Protein AF-A0A821S2F2-F1 (afdb_monomer)

Radius of gyration: 17.55 Å; Cα contacts (8 Å, |Δi|>4): 25; chains: 1; bounding box: 44×32×46 Å

Nearest PDB structures (foldseek):
  6z1p-assembly1_At  TM=2.771E-01  e=7.832E+00  Tetrahymena thermophila SB210

Sequence (83 aa):
MNDKLHPHLQLSTSMIPIPKIRPGDMVLWHCDTMHAVDSIHRGQSDSSVFYIPAVPLCEMNVKYLAQQRDAFLQGIPPPDFPG

Organism: NCBI:txid392032

Secondary structure (DSSP, 8-state):
--TTT-GGG-HHHH--PPPP--TT------TT------S----SS-------------HHHHHHHHHHHHHHHHT---TTS--

pLDDT: mean 96.25, std 3.69, range [71.38, 98.62]

Solvent-accessible surface area (backbone atoms only — not comparable to full-atom values): 6075 Å² total; per-residue (Å²): 139,51,62,89,86,41,55,90,61,43,58,91,75,66,62,73,82,78,77,93,78,58,97,88,66,84,88,86,77,60,96,85,56,88,81,83,78,79,94,72,85,87,68,95,63,89,89,83,84,81,95,78,83,92,77,74,94,42,76,72,51,50,59,50,48,56,53,40,51,54,22,54,79,70,74,46,61,42,92,93,48,91,117

Foldseek 3Di:
DDCVVCVVCVCVPNDDDDDDDDPPDDDDDDPPDDDDDDPDDPDPDDDDDDDDDDDDDDPVVVVQVVQQVVCVVVVHDRPVDDD

InterPro domains:
  IPR010856 Gig2-like [PF07350] (2-82)
  IPR010856 Gig2-like [PTHR30613] (1-83)
  IPR027443 Isopenicillin N synthase-like superfamily [G3DSA:2.60.120.330] (1-83)

Structure (mmCIF, N/CA/C/O backbone):
data_AF-A0A821S2F2-F1
#
_entry.id   AF-A0A821S2F2-F1
#
loop_
_atom_site.group_PDB
_atom_site.id
_atom_site.type_symbol
_atom_site.label_atom_id
_atom_site.label_alt_id
_atom_site.label_comp_id
_atom_site.label_asym_id
_atom_site.label_entity_id
_atom_site.label_seq_id
_atom_site.pdbx_PDB_ins_code
_atom_site.Cartn_x
_atom_site.Cartn_y
_atom_site.Cartn_z
_atom_site.occupancy
_atom_site.B_iso_or_equiv
_atom_site.auth_seq_id
_atom_site.auth_comp_id
_atom_site.auth_asym_id
_atom_site.auth_atom_id
_atom_site.pdbx_PDB_model_num
ATOM 1 N N . MET A 1 1 ? 0.504 -13.294 -8.475 1.00 81.12 1 MET A N 1
ATOM 2 C CA . MET A 1 1 ? 0.358 -13.182 -9.944 1.00 81.12 1 MET A CA 1
ATOM 3 C C . MET A 1 1 ? 1.679 -13.583 -10.589 1.00 81.12 1 ME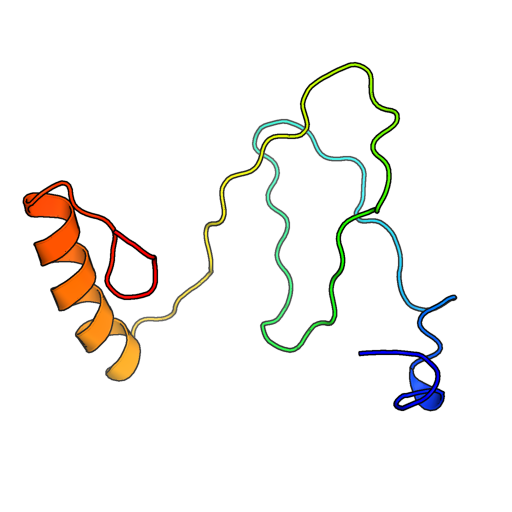T A C 1
ATOM 5 O O . MET A 1 1 ? 2.704 -13.349 -9.966 1.00 81.12 1 MET A O 1
ATOM 9 N N . ASN A 1 2 ? 1.685 -14.261 -11.738 1.00 89.56 2 ASN A N 1
ATOM 10 C CA . ASN A 1 2 ? 2.928 -14.684 -12.396 1.00 89.56 2 ASN A CA 1
ATOM 11 C C . ASN A 1 2 ? 2.735 -14.829 -13.909 1.00 89.56 2 ASN A C 1
ATOM 13 O O . ASN A 1 2 ? 1.602 -14.972 -14.374 1.00 89.56 2 ASN A O 1
ATOM 17 N N . ASP A 1 3 ? 3.845 -14.873 -14.643 1.00 92.81 3 ASP A N 1
ATOM 18 C CA . ASP A 1 3 ? 3.842 -14.966 -16.108 1.00 92.81 3 ASP A CA 1
ATOM 19 C C . ASP A 1 3 ? 3.258 -16.284 -16.634 1.00 92.81 3 ASP A C 1
ATOM 21 O O . ASP A 1 3 ? 2.789 -16.338 -17.766 1.00 92.81 3 ASP A O 1
ATOM 25 N N . LYS A 1 4 ? 3.229 -17.351 -15.819 1.00 95.81 4 LYS A N 1
ATOM 26 C CA . LYS A 1 4 ? 2.623 -18.633 -16.219 1.00 95.81 4 LYS A CA 1
ATOM 27 C C . LYS A 1 4 ? 1.103 -18.531 -16.336 1.00 95.81 4 LYS A C 1
ATOM 29 O O . LYS A 1 4 ? 0.525 -19.081 -17.264 1.00 95.81 4 LYS A O 1
ATOM 34 N N . LEU A 1 5 ? 0.460 -17.862 -15.379 1.00 97.00 5 LEU A N 1
ATOM 35 C CA . LEU A 1 5 ? -0.999 -17.740 -15.310 1.00 97.00 5 LEU A CA 1
ATOM 36 C C . LEU A 1 5 ? -1.515 -16.442 -15.949 1.00 97.00 5 LEU A C 1
ATOM 38 O O . LEU A 1 5 ? -2.677 -16.379 -16.335 1.00 97.00 5 LEU A O 1
ATOM 42 N N . HIS A 1 6 ? -0.668 -15.414 -16.067 1.00 96.25 6 HIS A N 1
ATOM 43 C CA . HIS A 1 6 ? -1.042 -14.093 -16.583 1.00 96.25 6 HIS A CA 1
ATOM 44 C C . HIS A 1 6 ? -0.042 -13.578 -17.638 1.00 96.25 6 H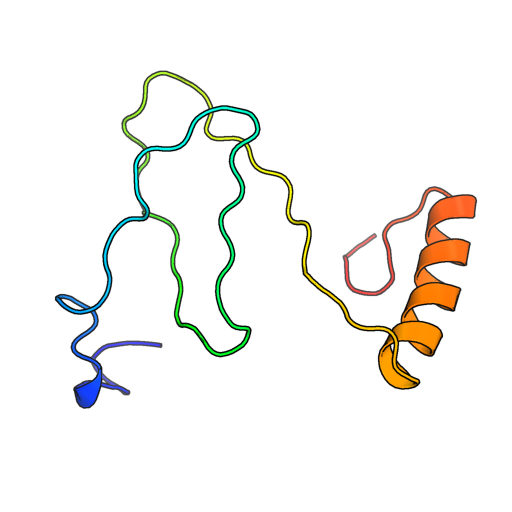IS A C 1
ATOM 46 O O . HIS A 1 6 ? 0.464 -12.462 -17.512 1.00 96.25 6 HIS A O 1
ATOM 52 N N . PRO A 1 7 ? 0.253 -14.353 -18.701 1.00 96.12 7 PRO A N 1
ATOM 53 C CA . PRO A 1 7 ? 1.259 -13.973 -19.700 1.00 96.12 7 PRO A CA 1
ATOM 54 C C . PRO A 1 7 ? 0.905 -12.677 -20.445 1.00 96.12 7 PRO A C 1
ATOM 56 O O . PRO A 1 7 ? 1.785 -11.939 -20.875 1.00 96.12 7 PRO A O 1
ATOM 59 N N . HIS A 1 8 ? -0.390 -12.368 -20.559 1.00 96.25 8 HIS A N 1
ATOM 60 C CA . HIS A 1 8 ? -0.899 -11.161 -21.212 1.00 96.25 8 HIS A CA 1
ATOM 61 C C . HIS A 1 8 ? -0.519 -9.862 -20.484 1.00 96.25 8 HIS A C 1
ATOM 63 O O . HIS A 1 8 ? -0.548 -8.802 -21.103 1.00 96.25 8 HIS A O 1
ATOM 69 N N . LEU A 1 9 ? -0.143 -9.930 -19.202 1.00 96.00 9 LEU A N 1
ATOM 70 C CA . LEU A 1 9 ? 0.269 -8.761 -18.421 1.00 96.00 9 LEU A CA 1
ATOM 71 C C . LEU A 1 9 ? 1.735 -8.376 -18.638 1.00 96.00 9 LEU A C 1
ATOM 73 O O . LEU A 1 9 ? 2.106 -7.253 -18.309 1.00 96.00 9 LEU A O 1
ATOM 77 N N . GLN A 1 10 ? 2.555 -9.283 -19.186 1.00 95.69 10 GLN A N 1
ATOM 78 C CA . GLN A 1 10 ? 3.972 -9.045 -19.495 1.00 95.69 10 GLN A CA 1
ATOM 79 C C . GLN A 1 10 ? 4.734 -8.411 -18.314 1.00 95.69 10 GLN A C 1
ATOM 81 O O . GLN A 1 10 ? 5.333 -7.343 -18.449 1.00 95.69 10 GLN A O 1
ATOM 86 N N . LEU A 1 11 ? 4.673 -9.040 -17.131 1.00 94.25 11 LEU A N 1
ATOM 87 C CA . LEU A 1 11 ? 5.114 -8.427 -15.868 1.00 94.25 11 LEU A CA 1
ATOM 88 C C . LEU A 1 11 ? 6.597 -8.039 -15.869 1.00 94.25 11 LEU A C 1
ATOM 90 O O . LEU A 1 11 ? 6.974 -7.084 -15.200 1.00 94.25 11 LEU A O 1
ATOM 94 N N . SER A 1 12 ? 7.428 -8.730 -16.651 1.00 90.94 12 SER A N 1
ATOM 95 C CA . SER A 1 12 ? 8.850 -8.409 -16.819 1.00 90.94 12 SER A CA 1
ATOM 96 C C . SER A 1 12 ? 9.116 -7.043 -17.460 1.00 90.94 12 SER A C 1
ATOM 98 O O . SER A 1 12 ? 10.205 -6.500 -17.287 1.00 90.94 12 SER A O 1
ATOM 100 N N . THR A 1 13 ? 8.149 -6.486 -18.193 1.00 93.62 13 THR A N 1
ATOM 101 C CA . THR A 1 13 ? 8.282 -5.199 -18.893 1.00 93.62 13 THR A CA 1
ATOM 102 C C . THR A 1 13 ? 7.252 -4.162 -18.460 1.00 93.62 13 THR A C 1
ATOM 104 O O . THR A 1 13 ? 7.485 -2.973 -18.656 1.00 93.62 13 THR A O 1
ATOM 107 N N . SER A 1 14 ? 6.110 -4.582 -17.909 1.00 95.19 14 SER A N 1
ATOM 108 C CA . SER A 1 14 ? 5.048 -3.669 -17.467 1.00 95.19 14 SER A CA 1
ATOM 109 C C . SER A 1 14 ? 5.216 -3.195 -16.022 1.00 95.19 14 SER A C 1
ATOM 111 O O . SER A 1 14 ? 4.738 -2.115 -15.680 1.00 95.19 14 SER A O 1
ATOM 113 N N . MET A 1 15 ? 5.918 -3.961 -15.181 1.00 95.75 15 MET A N 1
ATOM 114 C CA . MET A 1 15 ? 6.266 -3.546 -13.823 1.00 95.75 15 MET A CA 1
ATOM 115 C C . MET A 1 15 ? 7.454 -2.584 -13.871 1.00 95.75 15 MET A C 1
ATOM 117 O O . MET A 1 15 ? 8.520 -2.926 -14.381 1.00 95.75 15 MET A O 1
ATOM 121 N N . ILE A 1 16 ? 7.277 -1.384 -13.320 1.00 95.62 16 ILE A N 1
ATOM 122 C CA . ILE A 1 16 ? 8.301 -0.334 -13.296 1.00 95.62 16 ILE A CA 1
ATOM 123 C C . ILE A 1 16 ? 8.523 0.164 -11.863 1.00 95.62 16 ILE A C 1
ATOM 125 O O . ILE A 1 16 ? 7.586 0.134 -11.060 1.00 95.62 16 ILE A O 1
ATOM 129 N N . PRO A 1 17 ? 9.735 0.637 -11.522 1.00 95.81 17 PRO A N 1
ATOM 130 C CA . PRO A 1 17 ? 9.986 1.214 -10.212 1.00 95.81 17 PRO A CA 1
ATOM 131 C C . PRO A 1 17 ? 9.222 2.528 -10.048 1.00 95.81 17 PRO A C 1
ATOM 133 O O . PRO A 1 17 ? 9.044 3.299 -10.996 1.00 95.81 17 PRO A O 1
ATOM 136 N N . ILE A 1 18 ? 8.827 2.815 -8.810 1.00 97.12 18 ILE A N 1
ATOM 137 C CA . ILE A 1 18 ? 8.353 4.148 -8.448 1.00 97.12 18 ILE A CA 1
ATOM 138 C C . ILE A 1 18 ? 9.490 5.176 -8.613 1.00 97.12 18 ILE A C 1
ATOM 140 O O . ILE A 1 18 ? 10.671 4.815 -8.540 1.00 97.12 18 ILE A O 1
ATOM 144 N N . PRO A 1 19 ? 9.176 6.467 -8.814 1.00 96.69 19 PRO A N 1
ATOM 145 C CA . PRO A 1 19 ? 10.189 7.514 -8.829 1.00 96.69 19 PRO A CA 1
ATOM 146 C C . PRO A 1 19 ? 10.982 7.578 -7.518 1.00 96.69 19 PRO A C 1
ATOM 148 O O . PRO A 1 19 ? 10.547 7.099 -6.473 1.00 96.69 19 PRO A O 1
ATOM 151 N N . LYS A 1 20 ? 12.146 8.233 -7.555 1.00 95.75 20 LYS A N 1
ATOM 152 C CA . LYS A 1 20 ? 12.929 8.492 -6.343 1.00 95.75 20 LYS A CA 1
ATOM 153 C C . LYS A 1 20 ? 12.126 9.364 -5.375 1.00 95.75 20 LYS A C 1
ATOM 155 O O . LYS A 1 20 ? 11.762 10.482 -5.728 1.00 95.75 20 LYS A O 1
ATOM 160 N N . ILE A 1 21 ? 11.946 8.870 -4.154 1.00 95.88 21 IL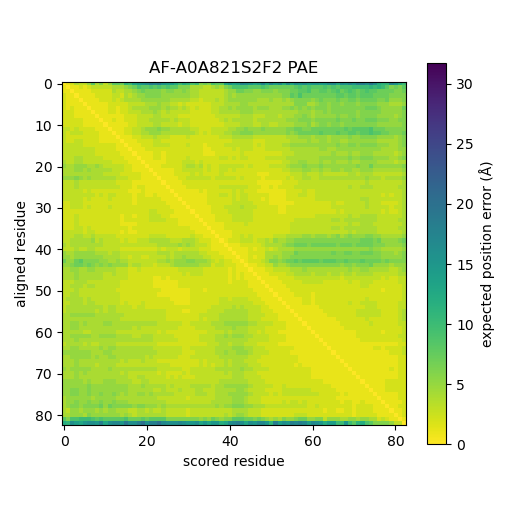E A N 1
ATOM 161 C CA . ILE A 1 21 ? 11.224 9.554 -3.078 1.00 95.88 21 ILE A CA 1
ATOM 162 C C . ILE A 1 21 ? 12.168 10.142 -2.023 1.00 95.88 21 ILE A C 1
ATOM 164 O O . ILE A 1 21 ? 13.345 9.772 -1.920 1.00 95.88 21 ILE A O 1
ATOM 168 N N . ARG A 1 22 ? 11.632 11.064 -1.228 1.00 97.12 22 ARG A N 1
ATOM 169 C CA . ARG A 1 22 ? 12.236 11.686 -0.049 1.00 97.12 22 ARG A CA 1
ATOM 170 C C . ARG A 1 22 ? 11.315 11.498 1.163 1.00 97.12 22 ARG A C 1
ATOM 172 O O . ARG A 1 22 ? 10.120 11.263 0.991 1.00 97.12 22 ARG A O 1
ATOM 179 N N . PRO A 1 23 ? 11.835 11.620 2.397 1.00 97.50 23 PRO A N 1
ATOM 180 C CA . PRO A 1 23 ? 10.987 11.624 3.585 1.00 97.50 23 PRO A CA 1
ATOM 181 C C . PRO A 1 23 ? 9.872 12.674 3.472 1.00 97.50 23 PRO A C 1
ATOM 183 O O . PRO A 1 23 ? 10.156 13.846 3.230 1.00 97.50 23 PRO A O 1
ATOM 186 N N . GLY A 1 24 ? 8.622 12.241 3.646 1.00 97.31 24 GLY A N 1
ATOM 187 C CA . GLY A 1 24 ? 7.424 13.076 3.510 1.00 97.31 24 GLY A CA 1
ATOM 188 C C . GLY A 1 24 ? 6.677 12.924 2.180 1.00 97.31 24 GLY A C 1
ATOM 189 O O . GLY A 1 24 ? 5.515 13.316 2.113 1.00 97.31 24 GLY A O 1
ATOM 190 N N . ASP A 1 25 ? 7.288 12.322 1.154 1.00 98.19 25 ASP A N 1
ATOM 191 C CA . ASP A 1 25 ? 6.589 12.016 -0.098 1.00 98.19 25 ASP A CA 1
ATOM 192 C C . ASP A 1 25 ? 5.552 10.899 0.107 1.00 98.19 25 ASP A C 1
ATOM 194 O O . ASP A 1 25 ? 5.742 9.985 0.913 1.00 98.19 25 ASP A O 1
ATOM 198 N N . MET A 1 26 ? 4.463 10.951 -0.667 1.00 97.81 26 MET A N 1
ATOM 199 C CA . MET A 1 26 ? 3.404 9.942 -0.657 1.00 97.81 26 MET A CA 1
ATOM 200 C C . MET A 1 26 ? 3.299 9.264 -2.022 1.00 97.81 26 MET A C 1
ATOM 202 O O . MET A 1 26 ? 3.258 9.929 -3.057 1.00 97.81 26 MET A O 1
ATOM 206 N N . VAL A 1 27 ? 3.201 7.936 -2.015 1.00 98.06 27 VAL A N 1
ATOM 207 C CA . VAL A 1 27 ? 2.921 7.131 -3.206 1.00 98.06 27 VAL A CA 1
ATOM 208 C C . VAL A 1 27 ? 1.570 6.459 -3.015 1.00 98.06 27 VAL A C 1
ATOM 210 O O . VAL A 1 27 ? 1.347 5.778 -2.018 1.00 98.06 27 VAL A O 1
ATOM 213 N N . LEU A 1 28 ? 0.671 6.664 -3.974 1.00 97.94 28 LEU A N 1
ATOM 214 C CA . LEU A 1 28 ? -0.666 6.083 -3.998 1.00 97.94 28 LEU A CA 1
ATOM 215 C C . LEU A 1 28 ? -0.842 5.272 -5.279 1.00 97.94 28 LEU A C 1
ATOM 217 O O . LEU A 1 28 ? -0.425 5.700 -6.354 1.00 97.94 28 LEU A O 1
ATOM 221 N N . TRP A 1 29 ? -1.499 4.124 -5.166 1.00 98.19 29 TRP A N 1
ATOM 222 C CA . TRP A 1 29 ? -1.940 3.312 -6.296 1.00 98.19 29 TRP A CA 1
ATOM 223 C C . TRP A 1 29 ? -3.395 2.888 -6.084 1.00 98.19 29 TRP A C 1
ATOM 225 O O . TRP A 1 29 ? -3.902 2.902 -4.962 1.00 98.19 29 TRP A O 1
ATOM 235 N N . HIS A 1 30 ? -4.090 2.558 -7.173 1.00 98.50 30 HIS A N 1
ATOM 236 C CA . HIS A 1 30 ? -5.478 2.100 -7.111 1.00 98.50 30 HIS A CA 1
ATOM 237 C C . HIS A 1 30 ? -5.556 0.727 -6.420 1.00 98.50 30 HIS A C 1
ATOM 239 O O . HIS A 1 30 ? -4.616 -0.059 -6.526 1.00 98.50 30 HIS A O 1
ATOM 245 N N . CYS A 1 31 ? -6.669 0.398 -5.752 1.00 98.00 31 CYS A N 1
ATOM 246 C CA . CYS A 1 31 ? -6.805 -0.874 -5.022 1.00 98.00 31 CYS A CA 1
ATOM 247 C C . CYS A 1 31 ? -6.659 -2.121 -5.915 1.00 98.00 31 CYS A C 1
ATOM 249 O O . CYS A 1 31 ? -6.266 -3.174 -5.424 1.00 98.00 31 CYS A O 1
ATOM 251 N N . ASP A 1 32 ? -6.883 -1.969 -7.223 1.00 97.69 32 ASP A N 1
ATOM 252 C CA . ASP A 1 32 ? -6.716 -3.035 -8.223 1.00 97.69 32 ASP A CA 1
ATOM 253 C C . ASP A 1 32 ? -5.355 -2.997 -8.949 1.00 97.69 32 ASP A C 1
ATOM 255 O O . ASP A 1 32 ? -5.092 -3.810 -9.837 1.00 97.69 32 ASP A O 1
ATOM 259 N N . THR A 1 33 ? -4.471 -2.047 -8.625 1.00 96.31 33 THR A N 1
ATOM 260 C CA . THR A 1 33 ? -3.148 -1.957 -9.258 1.00 96.31 33 THR A CA 1
ATOM 261 C C . THR A 1 33 ? -2.215 -3.044 -8.725 1.00 96.31 33 THR A C 1
ATOM 263 O O . THR A 1 33 ? -1.952 -3.145 -7.523 1.00 96.31 33 THR A O 1
ATOM 266 N N . MET A 1 34 ? -1.646 -3.827 -9.645 1.00 95.19 34 MET A N 1
ATOM 267 C CA . MET A 1 34 ? -0.545 -4.734 -9.330 1.00 95.19 34 MET A CA 1
ATOM 268 C C . MET A 1 34 ? 0.661 -3.961 -8.802 1.00 95.19 34 MET A C 1
ATOM 270 O O . MET A 1 34 ? 1.097 -2.987 -9.409 1.00 95.19 34 MET A O 1
ATOM 274 N N . HIS A 1 35 ? 1.232 -4.435 -7.702 1.00 96.06 35 HIS A N 1
ATOM 275 C CA . HIS A 1 35 ? 2.432 -3.865 -7.107 1.00 96.06 35 HIS A CA 1
ATOM 276 C C . HIS A 1 35 ? 3.305 -4.980 -6.524 1.00 96.06 35 HIS A C 1
ATOM 278 O O . HIS A 1 35 ? 2.825 -6.067 -6.196 1.00 96.06 35 HIS A O 1
ATOM 284 N N . ALA A 1 36 ? 4.603 -4.711 -6.428 1.00 95.88 36 ALA A N 1
ATOM 285 C CA . ALA A 1 36 ? 5.589 -5.596 -5.827 1.00 95.88 36 ALA A CA 1
ATOM 286 C C . ALA A 1 36 ? 6.689 -4.757 -5.170 1.00 95.88 36 ALA A C 1
ATOM 288 O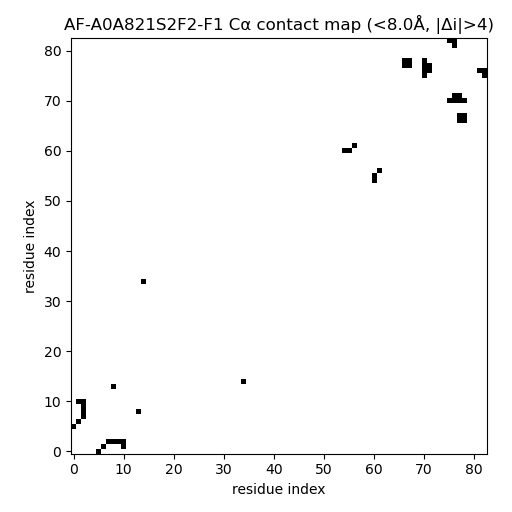 O . ALA A 1 36 ? 6.889 -3.597 -5.529 1.00 95.88 36 ALA A O 1
ATOM 289 N N . VAL A 1 37 ? 7.394 -5.359 -4.216 1.00 96.19 37 VAL A N 1
ATOM 290 C CA . VAL A 1 37 ? 8.592 -4.781 -3.603 1.00 96.19 37 VAL A CA 1
ATOM 291 C C . VAL A 1 37 ? 9.811 -5.440 -4.232 1.00 96.19 37 VAL A C 1
ATOM 293 O O . VAL A 1 37 ? 9.806 -6.652 -4.464 1.00 96.19 37 VAL A O 1
ATOM 296 N N . ASP A 1 38 ? 10.851 -4.652 -4.496 1.00 94.38 38 ASP A N 1
ATOM 297 C CA . ASP A 1 38 ? 12.117 -5.182 -4.989 1.00 94.38 38 ASP A CA 1
ATOM 298 C C . ASP A 1 38 ? 12.673 -6.233 -4.024 1.00 94.38 38 ASP A C 1
ATOM 300 O O . ASP A 1 38 ? 12.748 -6.032 -2.812 1.00 94.38 38 ASP A O 1
ATOM 304 N N . SER A 1 39 ? 13.120 -7.363 -4.571 1.00 94.06 39 SER A N 1
ATOM 305 C CA . SER A 1 39 ? 13.639 -8.474 -3.767 1.00 94.06 39 SER A CA 1
ATOM 306 C C . SER A 1 39 ? 14.990 -8.176 -3.110 1.00 94.06 39 SER A C 1
ATOM 308 O O . SER A 1 39 ? 15.438 -8.942 -2.260 1.00 94.06 39 SER A O 1
ATOM 310 N N . ILE A 1 40 ? 15.689 -7.123 -3.548 1.00 96.50 40 ILE A N 1
ATOM 311 C CA . ILE A 1 40 ? 17.025 -6.754 -3.072 1.00 96.50 40 ILE A CA 1
ATOM 312 C C . ILE A 1 40 ? 17.090 -5.238 -2.891 1.00 96.50 40 ILE A C 1
ATOM 314 O O . ILE A 1 40 ? 16.970 -4.488 -3.857 1.00 96.50 40 ILE A O 1
ATOM 318 N N . HIS A 1 41 ? 17.407 -4.795 -1.675 1.00 96.69 41 HIS A N 1
ATOM 319 C CA . HIS A 1 41 ? 17.781 -3.410 -1.394 1.00 96.69 41 HIS A CA 1
ATOM 320 C C . HIS A 1 41 ? 19.304 -3.256 -1.430 1.00 96.69 41 HIS A C 1
ATOM 322 O O . HIS A 1 41 ? 20.015 -3.913 -0.673 1.00 96.69 41 HIS A O 1
ATOM 328 N N . ARG A 1 42 ? 19.818 -2.396 -2.318 1.00 96.62 42 ARG A N 1
ATOM 329 C CA . ARG A 1 42 ? 21.257 -2.058 -2.413 1.00 96.62 42 ARG A CA 1
ATOM 330 C C . ARG A 1 42 ? 21.576 -0.647 -1.900 1.00 96.62 42 ARG A C 1
ATOM 332 O O . ARG A 1 42 ? 22.667 -0.138 -2.152 1.00 96.62 42 ARG A O 1
ATOM 339 N N . GLY A 1 43 ? 20.621 0.012 -1.242 1.00 94.75 43 GLY A N 1
ATOM 340 C CA . GLY A 1 43 ? 20.850 1.316 -0.622 1.00 94.75 43 GLY A CA 1
ATOM 341 C C . GLY A 1 43 ? 21.726 1.219 0.629 1.00 94.75 43 GLY A C 1
ATOM 342 O O . GLY A 1 43 ? 21.921 0.146 1.187 1.00 94.75 43 GLY A O 1
ATOM 343 N N . GLN A 1 44 ? 22.260 2.360 1.064 1.00 97.12 44 GLN A N 1
ATOM 344 C CA . GLN A 1 44 ? 23.156 2.443 2.229 1.00 97.12 44 GLN A CA 1
ATOM 345 C C . GLN A 1 44 ? 22.429 2.731 3.551 1.00 97.12 44 GLN A C 1
ATOM 347 O O . GLN A 1 44 ? 23.062 2.794 4.599 1.00 97.12 44 GLN A O 1
ATOM 352 N N . SER A 1 45 ? 21.117 2.945 3.506 1.00 95.81 45 SER A N 1
ATOM 353 C CA . SER A 1 45 ? 20.286 3.283 4.659 1.00 95.81 45 SER A CA 1
ATOM 354 C C . SER A 1 45 ? 18.984 2.498 4.625 1.00 95.81 45 SER A C 1
ATOM 356 O O . SER A 1 45 ? 18.581 2.009 3.563 1.00 95.81 45 SER A O 1
ATOM 358 N N . ASP A 1 46 ? 18.298 2.447 5.763 1.00 96.94 46 ASP A N 1
ATOM 359 C CA . ASP A 1 46 ? 16.972 1.849 5.860 1.00 96.94 46 ASP A CA 1
ATOM 360 C C . ASP A 1 46 ? 15.986 2.516 4.894 1.00 96.94 46 ASP A C 1
ATOM 362 O O . ASP A 1 46 ? 16.033 3.725 4.639 1.00 96.94 46 ASP A O 1
ATOM 366 N N . SER A 1 47 ? 15.092 1.695 4.345 1.00 95.94 47 SER A N 1
ATOM 367 C CA . SER A 1 47 ? 13.958 2.135 3.539 1.00 95.94 47 SER A CA 1
ATOM 368 C C . SER A 1 47 ? 12.690 1.939 4.364 1.00 95.94 47 SER A C 1
ATOM 370 O O . SER A 1 47 ? 12.150 0.838 4.441 1.00 95.94 47 SER A O 1
ATOM 372 N N . SER A 1 48 ? 12.261 3.007 5.036 1.00 97.12 48 SER A N 1
ATOM 373 C CA . SER A 1 48 ? 11.137 2.979 5.977 1.00 97.12 48 SER A CA 1
ATOM 374 C C . SER A 1 48 ? 9.920 3.692 5.400 1.00 97.12 48 SER A C 1
ATOM 376 O O . SER A 1 48 ? 10.043 4.769 4.816 1.00 97.12 48 SER A O 1
ATOM 378 N N . VAL A 1 49 ? 8.737 3.107 5.600 1.00 97.62 49 VAL A N 1
ATOM 379 C CA . VAL A 1 49 ? 7.450 3.639 5.130 1.00 97.62 49 VAL A CA 1
ATOM 380 C C . VAL A 1 49 ? 6.368 3.473 6.195 1.00 97.62 49 VAL A C 1
ATOM 382 O O . VAL A 1 49 ? 6.450 2.582 7.039 1.00 97.62 49 VAL A O 1
ATOM 385 N N . PHE A 1 50 ? 5.326 4.301 6.117 1.00 98.19 50 PHE A N 1
ATOM 386 C CA . PHE A 1 50 ? 4.065 4.090 6.825 1.00 98.19 50 PHE A CA 1
ATOM 387 C C . PHE A 1 50 ? 2.976 3.723 5.818 1.00 98.19 50 PHE A C 1
ATOM 389 O O . PHE A 1 50 ? 2.798 4.415 4.816 1.00 98.19 50 PHE A O 1
ATOM 396 N N . TYR A 1 51 ? 2.222 2.659 6.094 1.00 97.88 51 TYR A N 1
ATOM 397 C CA . TYR A 1 51 ? 1.059 2.290 5.291 1.00 97.88 51 TYR A CA 1
ATOM 398 C C . TYR A 1 51 ? -0.160 3.094 5.749 1.00 97.88 51 TYR A C 1
ATOM 400 O O . TYR A 1 51 ? -0.691 2.858 6.833 1.00 97.88 51 TYR A O 1
ATOM 408 N N . ILE A 1 52 ? -0.590 4.055 4.926 1.00 98.25 52 ILE A N 1
ATOM 409 C CA . ILE A 1 52 ? -1.749 4.918 5.192 1.00 98.25 52 ILE A CA 1
ATOM 410 C C . ILE A 1 52 ? -2.650 4.925 3.944 1.00 98.25 52 ILE A C 1
ATOM 412 O O . ILE A 1 52 ? -2.348 5.636 2.983 1.00 98.25 52 ILE A O 1
ATOM 416 N N . PRO A 1 53 ? -3.728 4.118 3.913 1.00 97.88 53 PRO A N 1
ATOM 417 C CA . PRO A 1 53 ? -4.615 4.034 2.756 1.00 97.88 53 PRO A CA 1
ATOM 418 C C . PRO A 1 53 ? -5.593 5.215 2.676 1.00 97.88 53 PRO A C 1
ATOM 420 O O . PRO A 1 53 ? -5.933 5.841 3.680 1.00 97.88 53 PRO A O 1
ATOM 423 N N . ALA A 1 54 ? -6.121 5.467 1.477 1.00 98.06 54 ALA A N 1
ATOM 424 C CA . ALA A 1 54 ? -7.299 6.309 1.292 1.00 98.06 54 ALA A CA 1
ATOM 425 C C . ALA A 1 54 ? -8.567 5.462 1.491 1.00 98.06 54 ALA A C 1
ATOM 427 O O . ALA A 1 54 ? -8.863 4.584 0.684 1.00 98.06 54 ALA A O 1
ATOM 428 N N . VAL A 1 55 ? -9.313 5.718 2.569 1.00 97.94 55 VAL A N 1
ATOM 429 C CA . VAL A 1 55 ? -10.494 4.927 2.953 1.00 97.94 55 VAL A CA 1
ATOM 430 C C . VAL A 1 55 ? -11.714 5.849 3.030 1.00 97.94 55 VAL A C 1
ATOM 432 O O . VAL A 1 55 ? -11.844 6.603 3.996 1.00 97.94 55 VAL A O 1
ATOM 435 N N . PRO A 1 56 ? -12.605 5.853 2.019 1.00 98.25 56 PRO A N 1
ATOM 436 C CA . PRO A 1 56 ? -13.756 6.751 2.008 1.00 98.25 56 PRO A CA 1
ATOM 437 C C . PRO A 1 56 ? -14.772 6.370 3.088 1.00 98.25 56 PRO A C 1
ATOM 439 O O . PRO A 1 56 ? -14.928 5.198 3.435 1.00 98.25 56 PRO A O 1
ATOM 442 N N . LEU A 1 57 ? -15.511 7.358 3.595 1.00 98.31 57 LEU A N 1
ATOM 443 C CA . LEU A 1 57 ? -16.569 7.118 4.571 1.00 98.31 57 LEU A CA 1
ATOM 444 C C . LEU A 1 57 ? -17.750 6.398 3.905 1.00 98.31 57 LEU A C 1
ATOM 446 O O . LEU A 1 57 ? -18.457 6.971 3.080 1.00 98.31 57 LEU A O 1
ATOM 450 N N . CYS A 1 58 ? -17.973 5.144 4.286 1.00 98.50 58 CYS A N 1
ATOM 451 C CA . CYS A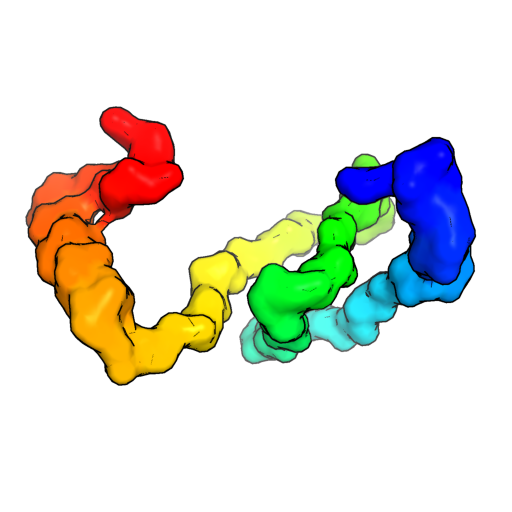 1 58 ? -19.120 4.346 3.868 1.00 98.50 58 CYS A CA 1
ATOM 452 C C . CYS A 1 58 ? -19.541 3.398 4.998 1.00 98.50 58 CYS A C 1
ATOM 454 O O . CYS A 1 58 ? -18.790 3.195 5.952 1.00 98.50 58 CYS A O 1
ATOM 456 N N . GLU A 1 59 ? -20.728 2.798 4.894 1.00 98.62 59 GLU A N 1
ATOM 457 C CA . GLU A 1 59 ? -21.283 1.936 5.947 1.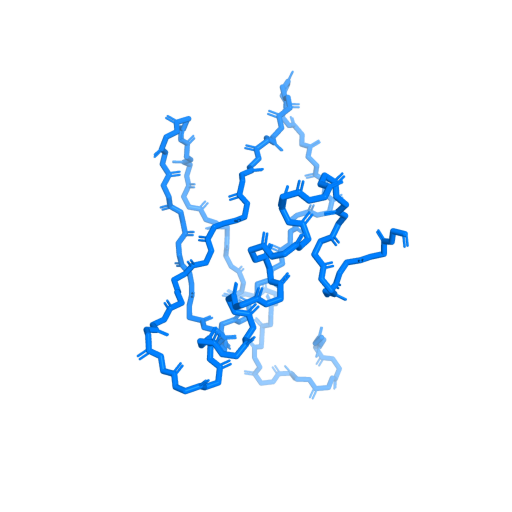00 98.62 59 GLU A CA 1
ATOM 458 C C . GLU A 1 59 ? -20.319 0.813 6.367 1.00 98.62 59 GLU A C 1
ATOM 460 O O . GLU A 1 59 ? -20.122 0.569 7.557 1.00 98.62 59 GLU A O 1
ATOM 465 N N . MET A 1 60 ? -19.679 0.163 5.393 1.00 98.44 60 MET A N 1
ATOM 466 C CA . MET A 1 60 ? -18.705 -0.900 5.641 1.00 98.44 60 MET A CA 1
ATOM 467 C C . MET A 1 60 ? -17.497 -0.391 6.442 1.00 98.44 60 MET A C 1
ATOM 469 O O . MET A 1 60 ? -17.132 -0.987 7.454 1.00 98.44 60 MET A O 1
ATOM 473 N N . ASN A 1 61 ? -16.926 0.747 6.047 1.00 98.44 61 ASN A N 1
ATOM 474 C CA . ASN A 1 61 ? -15.734 1.303 6.689 1.00 98.44 61 ASN A CA 1
ATOM 475 C C . ASN A 1 61 ? -16.042 1.889 8.077 1.00 98.44 61 ASN A C 1
ATOM 477 O O . ASN A 1 61 ? -15.204 1.815 8.970 1.00 98.44 61 ASN A O 1
ATOM 481 N N . VAL A 1 62 ? -17.255 2.409 8.301 1.00 98.44 62 VAL A N 1
ATOM 482 C CA . VAL A 1 62 ? -17.703 2.872 9.629 1.00 98.44 62 VAL A CA 1
ATOM 483 C C . VAL A 1 62 ? -17.797 1.716 10.624 1.00 98.44 62 VAL A C 1
ATOM 485 O O . VAL A 1 62 ? -17.402 1.873 11.780 1.00 98.44 62 VAL A O 1
ATOM 488 N N . LYS A 1 63 ? -18.283 0.545 10.188 1.00 98.38 63 LYS A N 1
ATOM 489 C CA . LYS A 1 63 ? -18.336 -0.653 11.044 1.00 98.38 63 LYS A CA 1
ATOM 490 C C . LYS A 1 63 ? -16.935 -1.070 11.501 1.00 98.38 63 LYS A C 1
ATOM 492 O O . LYS A 1 63 ? -16.750 -1.344 12.684 1.00 98.38 63 LYS A O 1
ATOM 497 N N . TYR A 1 64 ? -15.954 -1.051 10.596 1.00 98.31 64 TYR A N 1
ATOM 498 C CA . TYR A 1 64 ? -14.559 -1.327 10.946 1.00 98.31 64 TYR A CA 1
ATOM 499 C C . TYR A 1 64 ? -13.959 -0.242 11.853 1.00 98.31 64 TYR A C 1
ATOM 501 O O . TYR A 1 64 ? -13.315 -0.558 12.850 1.00 98.31 64 TYR A O 1
ATOM 509 N N . LEU A 1 65 ? -14.235 1.038 11.575 1.00 97.94 65 LEU A N 1
ATOM 510 C CA . LEU A 1 65 ? -13.735 2.169 12.364 1.00 97.94 65 LEU A CA 1
ATOM 511 C C . LEU A 1 65 ? -14.120 2.072 13.850 1.00 97.94 65 LEU A C 1
ATOM 513 O O . LEU A 1 65 ? -13.311 2.408 14.713 1.00 97.94 65 LEU A O 1
ATOM 517 N N . ALA A 1 66 ? -15.328 1.590 14.162 1.00 98.19 66 ALA A N 1
ATOM 518 C CA . ALA A 1 66 ? -15.750 1.367 15.545 1.00 98.19 66 ALA A CA 1
ATOM 519 C C . ALA A 1 66 ? -14.856 0.339 16.265 1.00 98.19 66 ALA A C 1
ATOM 521 O O . ALA A 1 66 ? -14.405 0.595 17.379 1.00 98.19 66 ALA A O 1
ATOM 522 N N . GLN A 1 67 ? -14.539 -0.778 15.603 1.00 98.06 67 GLN A N 1
ATOM 523 C CA . GLN A 1 67 ? -13.660 -1.817 16.150 1.00 98.06 67 GLN A CA 1
ATOM 524 C C . GLN A 1 67 ? -12.213 -1.323 16.273 1.00 98.06 67 GLN A C 1
ATOM 526 O O . GLN A 1 67 ? -11.569 -1.533 17.299 1.00 98.06 67 GLN A O 1
ATOM 531 N N . GLN A 1 68 ? -11.718 -0.611 15.255 1.00 98.12 68 GLN A N 1
ATOM 532 C CA . GLN A 1 68 ? -10.382 -0.017 15.266 1.00 98.12 68 GLN A CA 1
ATOM 533 C C . GLN A 1 68 ? -10.215 0.983 16.420 1.00 98.12 68 GLN A C 1
ATOM 535 O O . GLN A 1 68 ? -9.183 0.975 17.089 1.00 98.12 68 GLN A O 1
ATOM 540 N N . ARG A 1 69 ? -11.228 1.822 16.685 1.00 98.19 69 ARG A N 1
ATOM 541 C CA . ARG A 1 69 ? -11.239 2.743 17.832 1.00 98.19 69 ARG A CA 1
ATOM 542 C C . ARG A 1 69 ? -11.122 1.985 19.153 1.00 98.19 69 ARG A C 1
ATOM 544 O O . ARG A 1 69 ? -10.335 2.382 20.009 1.00 98.19 69 ARG A O 1
ATOM 551 N N . ASP A 1 70 ? -11.900 0.921 19.326 1.00 98.38 70 ASP A N 1
ATOM 552 C CA . ASP A 1 70 ? -11.916 0.160 20.577 1.00 98.38 70 ASP A CA 1
ATOM 553 C C . ASP A 1 70 ? -10.581 -0.564 20.815 1.00 98.38 70 ASP A C 1
ATOM 555 O O . ASP A 1 70 ? -10.075 -0.539 21.938 1.00 98.38 70 ASP A O 1
ATOM 559 N N . ALA A 1 71 ? -9.973 -1.128 19.764 1.00 98.12 71 ALA A N 1
ATOM 560 C CA . ALA A 1 71 ? -8.628 -1.709 19.815 1.00 98.12 71 ALA A CA 1
ATOM 561 C C . ALA A 1 71 ? -7.558 -0.656 20.154 1.00 98.12 71 ALA A C 1
ATOM 563 O O . ALA A 1 71 ? -6.709 -0.8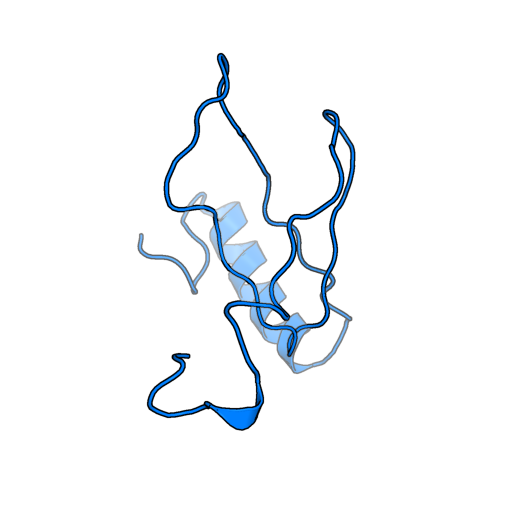83 21.018 1.00 98.12 71 ALA A O 1
ATOM 564 N N . PHE A 1 72 ? -7.645 0.533 19.544 1.00 98.12 72 PHE A N 1
ATOM 565 C CA . PHE A 1 72 ? -6.734 1.646 19.815 1.00 98.12 72 PHE A CA 1
ATOM 566 C C . PHE A 1 72 ? -6.772 2.087 21.284 1.00 98.12 72 PHE A C 1
ATOM 568 O O . PHE A 1 72 ? -5.722 2.242 21.903 1.00 98.12 72 PHE A O 1
ATOM 575 N N . LEU A 1 73 ? -7.967 2.234 21.867 1.00 98.50 73 LEU A N 1
ATOM 576 C CA . LEU A 1 73 ? -8.127 2.607 23.279 1.00 98.50 73 LEU A CA 1
ATOM 577 C C . LEU A 1 73 ? -7.583 1.547 24.246 1.00 98.50 73 LEU A C 1
ATOM 579 O O . LEU A 1 73 ? -7.175 1.885 25.355 1.00 98.50 73 LEU A O 1
ATOM 583 N N . GLN A 1 74 ? -7.571 0.281 23.830 1.00 97.88 74 GLN A N 1
ATOM 584 C CA . GLN A 1 74 ? -7.018 -0.831 24.605 1.00 97.88 74 GLN A CA 1
ATOM 585 C C . GLN A 1 74 ? -5.509 -1.025 24.391 1.00 97.88 74 GLN A C 1
ATOM 587 O O . GLN A 1 74 ? -4.886 -1.777 25.136 1.00 97.88 74 GLN A O 1
ATOM 592 N N . GLY A 1 75 ? -4.909 -0.360 23.399 1.00 97.31 75 GLY A N 1
ATOM 593 C CA . GLY A 1 75 ? -3.495 -0.528 23.060 1.00 97.31 75 GLY A CA 1
ATOM 594 C C . GLY A 1 75 ? -3.163 -1.889 22.440 1.00 97.31 75 GLY A C 1
ATOM 595 O O . GLY A 1 75 ? -2.025 -2.341 22.556 1.00 97.31 75 GLY A O 1
ATOM 596 N N . ILE A 1 76 ? -4.139 -2.544 21.803 1.00 97.62 76 ILE A N 1
ATOM 597 C CA . ILE A 1 76 ? -3.969 -3.846 21.139 1.00 97.62 76 ILE A CA 1
ATOM 598 C C . ILE A 1 76 ? -3.975 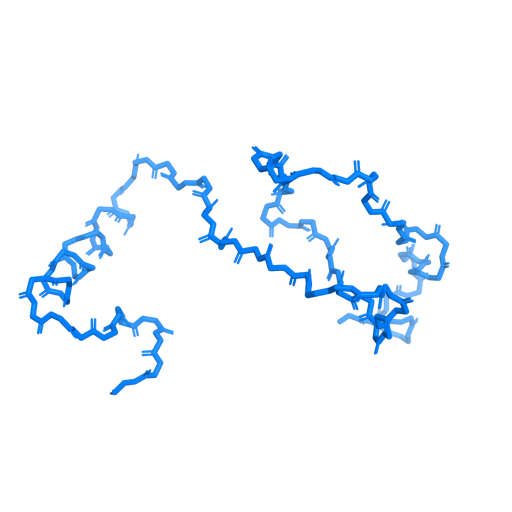-3.695 19.610 1.00 97.62 76 ILE A C 1
ATOM 600 O O . ILE A 1 76 ? -4.469 -2.682 19.097 1.00 97.62 76 ILE A O 1
ATOM 604 N N . PRO A 1 77 ? -3.446 -4.680 18.857 1.00 97.62 77 PRO A N 1
ATOM 605 C CA . PRO A 1 77 ? -3.529 -4.669 17.403 1.00 97.62 77 PRO A CA 1
ATOM 606 C C . PRO A 1 77 ? -4.979 -4.578 16.897 1.00 97.62 77 PRO A C 1
ATOM 608 O O . PRO A 1 77 ? -5.894 -5.115 17.526 1.00 97.62 77 PRO A O 1
ATOM 611 N N . PRO A 1 78 ? -5.214 -3.887 15.766 1.00 97.06 78 PRO A N 1
ATOM 612 C CA . PRO A 1 78 ? -6.534 -3.840 15.148 1.00 97.06 78 PRO A CA 1
ATOM 613 C C . PRO A 1 78 ? -6.958 -5.227 14.618 1.00 97.06 78 PRO A C 1
ATOM 615 O O . PRO A 1 78 ? -6.091 -6.067 14.378 1.00 97.06 78 PRO A O 1
ATOM 618 N N . PRO A 1 79 ? -8.265 -5.462 14.373 1.00 95.31 79 PRO A N 1
ATOM 619 C CA . PRO A 1 79 ? -8.817 -6.798 14.099 1.00 95.31 79 PRO A CA 1
ATOM 620 C C . PRO A 1 79 ? -8.198 -7.562 12.919 1.00 95.31 79 PRO A C 1
ATOM 622 O O . PRO A 1 79 ? -8.211 -8.790 12.913 1.00 95.31 79 PRO A O 1
ATOM 625 N N . ASP A 1 80 ? -7.660 -6.849 11.927 1.00 97.19 80 ASP A N 1
ATOM 626 C CA . ASP A 1 80 ? -7.079 -7.446 10.718 1.00 97.19 80 ASP A CA 1
ATOM 627 C C . ASP A 1 80 ? -5.632 -7.938 10.909 1.00 97.19 80 ASP A C 1
ATOM 629 O O . ASP A 1 80 ? -5.064 -8.559 10.007 1.00 97.19 80 ASP A O 1
ATOM 633 N N . PHE A 1 81 ? -5.009 -7.652 12.056 1.00 96.31 81 PHE A N 1
ATOM 634 C CA . PHE A 1 81 ? -3.607 -7.967 12.322 1.00 96.31 81 PHE A CA 1
ATOM 635 C C . PHE A 1 81 ? -3.469 -8.946 13.496 1.00 96.31 81 PHE A C 1
ATOM 637 O O . PHE A 1 81 ? -4.235 -8.870 14.454 1.00 96.31 81 PHE A O 1
ATOM 644 N 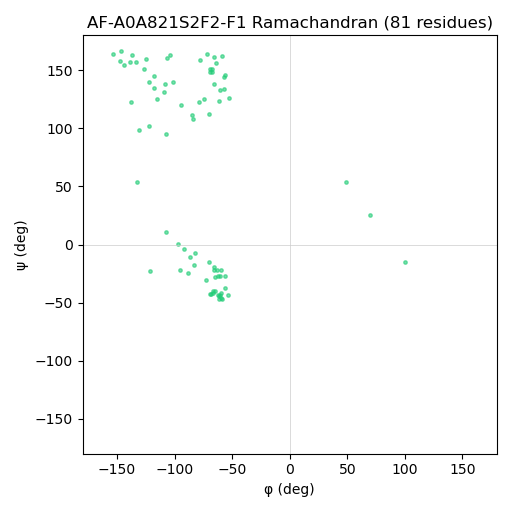N . PRO A 1 82 ? -2.486 -9.866 13.452 1.00 90.81 82 PRO A N 1
ATOM 645 C CA . PRO A 1 82 ? -2.249 -10.804 14.545 1.00 90.81 82 PRO A CA 1
ATOM 646 C C . PRO A 1 82 ? -1.784 -10.077 15.818 1.00 90.81 82 PRO A C 1
ATOM 648 O O . PRO A 1 82 ? -0.944 -9.176 15.749 1.00 90.81 82 PRO A O 1
ATOM 651 N N . GLY A 1 83 ? -2.313 -10.507 16.969 1.00 71.38 83 GLY A N 1
ATOM 652 C CA . GLY A 1 83 ? -2.076 -9.945 18.301 1.00 71.38 83 GLY A CA 1
ATOM 653 C C . GLY A 1 83 ? -2.629 -10.836 19.398 1.00 71.38 83 GLY A C 1
ATOM 654 O O . GLY A 1 83 ? -3.747 -11.358 19.197 1.00 71.38 83 GLY A O 1
#

Mean predicted aligned error: 3.34 Å